Protein AF-A1A2U3-F1 (afdb_monomer_lite)

Radius of gyration: 28.82 Å; chains: 1; bounding box: 92×33×74 Å

Secondary structure (DSSP, 8-state):
-B-TTS-B--GGG-EEEEEESSTT--EEEEEE-TTS-EEEEEEEETTEEEEEESS-SS-BPPPPPPSTTGGGS-TTSHHHHHHHHHHHHHHHHHTTSSSTTSSSSSSSSSS-S---------------

Structure (mmCIF, N/CA/C/O backbone):
data_AF-A1A2U3-F1
#
_entry.id   AF-A1A2U3-F1
#
loop_
_atom_site.group_PDB
_atom_site.id
_atom_site.type_symbol
_atom_site.label_atom_id
_atom_site.label_alt_id
_atom_site.label_comp_id
_atom_site.label_asym_id
_atom_site.label_entity_id
_atom_site.label_seq_id
_atom_site.pdbx_PDB_ins_code
_atom_site.Cartn_x
_atom_site.Cartn_y
_atom_site.Cartn_z
_atom_site.occupancy
_atom_site.B_iso_or_equiv
_atom_site.auth_seq_id
_atom_site.auth_comp_id
_atom_site.auth_asym_id
_atom_site.auth_atom_id
_atom_site.pdbx_PDB_model_num
ATOM 1 N N . MET A 1 1 ? 8.516 1.704 -14.943 1.00 82.62 1 MET A N 1
ATOM 2 C CA . MET A 1 1 ? 8.820 0.518 -14.104 1.00 82.62 1 MET A CA 1
ATOM 3 C C . MET A 1 1 ? 8.653 -0.740 -14.934 1.00 82.62 1 MET A C 1
ATOM 5 O O . MET A 1 1 ? 7.966 -0.674 -15.946 1.00 82.62 1 MET A O 1
ATOM 9 N N . ILE A 1 2 ? 9.273 -1.858 -14.547 1.00 82.31 2 ILE A N 1
ATOM 10 C CA . ILE A 1 2 ? 9.143 -3.138 -15.261 1.00 82.31 2 ILE A CA 1
ATOM 11 C C . ILE A 1 2 ? 8.589 -4.203 -14.323 1.00 82.31 2 ILE A C 1
ATOM 13 O O . ILE A 1 2 ? 9.096 -4.385 -13.219 1.00 82.31 2 ILE A O 1
ATOM 17 N N . ASP A 1 3 ? 7.559 -4.910 -14.772 1.00 78.94 3 ASP A N 1
ATOM 18 C CA . ASP A 1 3 ? 6.943 -5.984 -14.006 1.00 78.94 3 ASP A CA 1
ATOM 19 C C . ASP A 1 3 ? 7.721 -7.312 -14.057 1.00 78.94 3 ASP A C 1
ATOM 21 O O . ASP A 1 3 ? 8.640 -7.464 -14.853 1.00 78.94 3 ASP A O 1
ATOM 25 N N . ASP A 1 4 ? 7.326 -8.298 -13.246 1.00 75.00 4 ASP A N 1
ATOM 26 C CA . ASP A 1 4 ? 7.971 -9.626 -13.165 1.00 75.00 4 ASP A CA 1
ATOM 27 C C . ASP A 1 4 ? 8.093 -10.381 -14.515 1.00 75.00 4 ASP A C 1
ATOM 29 O O . ASP A 1 4 ? 9.001 -11.175 -14.731 1.00 75.00 4 ASP A O 1
ATOM 33 N N . ARG A 1 5 ? 7.216 -10.086 -15.477 1.00 78.06 5 ARG A N 1
ATOM 34 C CA . ARG A 1 5 ? 7.210 -10.610 -16.854 1.00 78.06 5 ARG A CA 1
ATOM 35 C C . ARG A 1 5 ? 7.943 -9.711 -17.855 1.00 78.06 5 ARG A C 1
ATOM 37 O O . ARG A 1 5 ? 7.835 -9.943 -19.058 1.00 78.06 5 ARG A O 1
ATOM 44 N N . GLY A 1 6 ? 8.626 -8.663 -17.407 1.00 78.50 6 GLY A N 1
ATOM 45 C CA . GLY A 1 6 ? 9.392 -7.774 -18.278 1.00 78.50 6 GLY A CA 1
ATOM 46 C C . GLY A 1 6 ? 8.570 -6.715 -19.021 1.00 78.50 6 GLY A C 1
ATOM 47 O O . GLY A 1 6 ? 9.098 -6.094 -19.940 1.00 78.50 6 GLY A O 1
ATOM 48 N N . ARG A 1 7 ? 7.291 -6.485 -18.676 1.00 82.25 7 ARG A N 1
ATOM 49 C CA . ARG A 1 7 ? 6.489 -5.431 -19.333 1.00 82.25 7 ARG A CA 1
ATOM 50 C C . ARG A 1 7 ? 6.588 -4.109 -18.585 1.00 82.25 7 ARG A C 1
ATOM 52 O O . ARG A 1 7 ? 6.584 -4.082 -17.354 1.00 82.25 7 ARG A O 1
ATOM 59 N N . ALA A 1 8 ? 6.648 -3.025 -19.352 1.00 85.31 8 ALA A N 1
ATOM 60 C CA . ALA A 1 8 ? 6.656 -1.676 -18.815 1.00 85.31 8 ALA A CA 1
ATOM 61 C C . ALA A 1 8 ? 5.263 -1.259 -18.329 1.00 85.31 8 ALA A C 1
ATOM 63 O O . ALA A 1 8 ? 4.263 -1.564 -18.978 1.00 85.31 8 ALA A O 1
ATOM 64 N N . PHE A 1 9 ? 5.230 -0.569 -17.193 1.00 87.12 9 PHE A N 1
ATOM 65 C CA . PHE A 1 9 ? 4.041 0.071 -16.635 1.00 87.12 9 PHE A CA 1
ATOM 66 C C . PHE A 1 9 ? 4.437 1.302 -15.806 1.00 87.12 9 PHE A C 1
ATOM 68 O O . PHE A 1 9 ? 5.592 1.415 -15.357 1.00 87.12 9 PHE A O 1
ATOM 75 N N . ASP A 1 10 ? 3.468 2.184 -15.577 1.00 88.69 10 ASP A N 1
ATOM 76 C CA . ASP A 1 10 ? 3.577 3.379 -14.748 1.00 88.69 10 ASP A CA 1
ATOM 77 C C . ASP A 1 10 ? 2.729 3.260 -13.471 1.00 88.69 10 ASP A C 1
ATOM 79 O O . ASP A 1 10 ? 1.816 2.442 -13.368 1.00 88.69 10 ASP A O 1
ATOM 83 N N . ILE A 1 11 ? 3.039 4.066 -12.450 1.00 88.44 11 ILE A N 1
ATOM 84 C CA . ILE A 1 11 ? 2.323 4.018 -11.163 1.00 88.44 11 ILE A CA 1
ATOM 85 C C . ILE A 1 11 ? 0.876 4.499 -11.330 1.00 88.44 11 ILE A C 1
ATOM 87 O O . ILE A 1 11 ? -0.009 4.087 -10.588 1.00 88.44 11 ILE A O 1
ATOM 91 N N . GLU A 1 12 ? 0.633 5.325 -12.350 1.00 89.75 12 GLU A N 1
ATOM 92 C CA . GLU A 1 12 ? -0.691 5.795 -12.758 1.00 89.75 12 GLU A CA 1
ATOM 93 C C . GLU A 1 12 ? -1.569 4.671 -13.327 1.00 89.75 12 GLU A C 1
ATOM 95 O O . GLU A 1 12 ? -2.792 4.763 -13.249 1.00 89.75 12 GLU A O 1
ATOM 100 N N . ASP A 1 13 ? -0.966 3.594 -13.846 1.00 90.38 13 ASP A N 1
ATOM 101 C CA . ASP A 1 13 ? -1.696 2.405 -14.296 1.00 90.38 13 ASP A CA 1
ATOM 102 C C . ASP A 1 13 ? -2.176 1.538 -13.120 1.00 90.38 13 ASP A C 1
ATOM 104 O O . ASP A 1 13 ? -2.966 0.614 -13.310 1.00 90.38 13 ASP A O 1
ATOM 108 N N . VAL A 1 14 ? -1.687 1.780 -11.899 1.00 91.38 14 VAL A N 1
ATOM 109 C CA . VAL A 1 14 ? -2.058 0.987 -10.724 1.00 91.38 14 VAL A CA 1
ATOM 110 C C . VAL A 1 14 ? -3.409 1.454 -10.189 1.00 91.38 14 VAL A C 1
ATOM 112 O O . VAL A 1 14 ? -3.545 2.512 -9.574 1.00 91.38 14 VAL A O 1
ATOM 115 N N . GLU A 1 15 ? -4.424 0.615 -10.361 1.00 92.44 15 GLU A N 1
ATOM 116 C CA . GLU A 1 15 ? -5.768 0.846 -9.854 1.00 92.44 15 GLU A CA 1
ATOM 117 C C . GLU A 1 15 ? -5.961 0.205 -8.473 1.00 92.44 15 GLU A C 1
ATOM 119 O O . GLU A 1 15 ? -5.708 -0.980 -8.260 1.00 92.44 15 GLU A O 1
ATOM 124 N N . MET A 1 16 ? -6.494 0.975 -7.521 1.00 93.12 16 MET A N 1
ATOM 125 C CA . MET A 1 16 ? -6.855 0.470 -6.192 1.00 93.12 16 MET A CA 1
ATOM 126 C C . MET A 1 16 ? -8.260 -0.139 -6.214 1.00 93.12 16 MET A C 1
ATOM 128 O O . MET A 1 16 ? -9.265 0.559 -6.032 1.00 93.12 16 MET A O 1
ATOM 132 N N . LYS A 1 17 ? -8.354 -1.455 -6.410 1.00 91.88 17 LYS A N 1
ATOM 133 C CA . LYS A 1 17 ? -9.631 -2.177 -6.442 1.00 91.88 17 LYS A CA 1
ATOM 134 C C . LYS A 1 17 ? -10.092 -2.556 -5.047 1.00 91.88 17 LYS A C 1
ATOM 136 O O . LYS A 1 17 ? -9.334 -3.075 -4.242 1.00 91.88 17 LYS A O 1
ATOM 141 N N . THR A 1 18 ? -11.368 -2.313 -4.749 1.00 89.19 18 THR A N 1
ATOM 142 C CA . THR A 1 18 ? -11.948 -2.734 -3.466 1.00 89.19 18 THR A CA 1
ATOM 143 C C . THR A 1 18 ? -12.213 -4.234 -3.487 1.00 89.19 18 THR A C 1
ATOM 145 O O . THR A 1 18 ? -12.956 -4.718 -4.340 1.00 89.19 18 THR A O 1
ATOM 148 N N . THR A 1 19 ? -11.678 -4.941 -2.500 1.00 86.44 19 THR A N 1
ATOM 149 C CA . THR A 1 19 ? -11.862 -6.379 -2.303 1.00 86.44 19 THR A CA 1
ATOM 150 C C . THR A 1 19 ? -12.349 -6.671 -0.881 1.00 86.44 19 THR A C 1
ATOM 152 O O . THR A 1 19 ? -12.429 -5.784 -0.026 1.00 86.44 19 THR A O 1
ATOM 155 N N . ALA A 1 20 ? -12.705 -7.921 -0.602 1.00 83.00 20 ALA A N 1
ATOM 156 C CA . ALA A 1 20 ? -12.956 -8.379 0.760 1.00 83.00 20 ALA A CA 1
ATOM 157 C C . ALA A 1 20 ? -11.697 -9.078 1.282 1.00 83.00 20 ALA A C 1
ATOM 159 O O . ALA A 1 20 ? -11.219 -10.011 0.643 1.00 83.00 20 ALA A O 1
ATOM 160 N N . ALA A 1 21 ? -11.189 -8.669 2.451 1.00 77.19 21 ALA A N 1
ATOM 161 C CA . ALA A 1 21 ? -9.975 -9.261 3.032 1.00 77.19 21 ALA A CA 1
ATOM 162 C C . ALA A 1 21 ? -10.105 -10.786 3.252 1.00 77.19 21 ALA A C 1
ATOM 164 O O . ALA A 1 21 ? -9.136 -11.533 3.169 1.00 77.19 21 ALA A O 1
ATOM 165 N N . TRP A 1 22 ? -11.328 -11.251 3.518 1.00 76.94 22 TRP A N 1
ATOM 166 C CA . TRP A 1 22 ? -11.735 -12.656 3.515 1.00 76.94 22 TRP A CA 1
ATOM 167 C C . TRP A 1 22 ? -13.231 -12.750 3.202 1.00 76.94 22 TRP A C 1
ATOM 169 O O . TRP A 1 22 ? -13.919 -11.736 3.066 1.00 76.94 22 TRP A O 1
ATOM 179 N N . ARG A 1 23 ? -13.774 -13.969 3.097 1.00 76.25 23 ARG A N 1
ATOM 180 C CA . ARG A 1 23 ? -15.201 -14.182 2.810 1.00 76.25 23 ARG A CA 1
ATOM 181 C C . ARG A 1 23 ? -16.073 -13.490 3.870 1.00 76.25 23 ARG A C 1
ATOM 183 O O . ARG A 1 23 ? -16.059 -13.893 5.028 1.00 76.25 23 ARG A O 1
ATOM 190 N N . ASN A 1 24 ? -16.838 -12.477 3.453 1.00 76.94 24 ASN A N 1
ATOM 191 C CA . ASN A 1 24 ? -17.626 -11.580 4.319 1.00 76.94 24 ASN A CA 1
ATOM 192 C C . ASN A 1 24 ? -16.800 -10.768 5.339 1.00 76.94 24 ASN A C 1
ATOM 194 O O . ASN A 1 24 ? -17.325 -10.347 6.368 1.00 76.94 24 ASN A O 1
ATOM 198 N N . GLY A 1 25 ? -15.511 -10.574 5.073 1.00 77.62 25 GLY A N 1
ATOM 199 C CA . GLY A 1 25 ? -14.617 -9.760 5.883 1.00 77.62 25 GLY A CA 1
ATOM 200 C C . GLY A 1 25 ? -14.742 -8.257 5.615 1.00 77.62 25 GLY A C 1
ATOM 201 O O . GLY A 1 25 ? -15.536 -7.825 4.775 1.00 77.62 25 GLY A O 1
ATOM 202 N N . PRO A 1 26 ? -13.950 -7.442 6.328 1.00 83.19 26 PRO A N 1
ATOM 203 C CA . PRO A 1 26 ? -13.873 -6.011 6.103 1.00 83.19 26 PRO A CA 1
ATOM 204 C C . PRO A 1 26 ? -13.321 -5.695 4.705 1.00 83.19 26 PRO A C 1
ATOM 206 O O . PRO A 1 26 ? -12.670 -6.522 4.056 1.00 83.19 26 PRO A O 1
ATOM 209 N N . ARG A 1 27 ? -13.607 -4.475 4.239 1.00 87.62 27 ARG A N 1
ATOM 210 C CA . ARG A 1 27 ? -13.146 -3.983 2.936 1.00 87.62 27 ARG A CA 1
ATOM 211 C C . ARG A 1 27 ? -11.627 -3.816 2.947 1.00 87.62 27 ARG A C 1
ATOM 213 O O . ARG A 1 27 ? -11.111 -3.043 3.748 1.00 87.62 27 ARG A O 1
ATOM 220 N N . ALA A 1 28 ? -10.961 -4.511 2.039 1.00 90.50 28 ALA A N 1
ATOM 221 C CA . ALA A 1 28 ? -9.553 -4.357 1.700 1.00 90.50 28 ALA A CA 1
ATOM 222 C C . ALA A 1 28 ? -9.420 -3.742 0.299 1.00 90.50 28 ALA A C 1
ATOM 224 O O . ALA A 1 28 ? -10.418 -3.509 -0.391 1.00 90.50 28 ALA A O 1
ATOM 225 N N . PHE A 1 29 ? -8.190 -3.453 -0.105 1.00 92.44 29 PHE A N 1
ATOM 226 C CA . PHE A 1 29 ? -7.856 -2.914 -1.411 1.00 92.44 29 PHE A CA 1
ATOM 227 C C . PHE A 1 29 ? -6.704 -3.698 -2.019 1.00 92.44 29 PHE A C 1
ATOM 229 O O . PHE A 1 29 ? -5.719 -3.968 -1.341 1.00 92.44 29 PHE A O 1
ATOM 236 N N . ASP A 1 30 ? -6.828 -4.016 -3.296 1.00 93.56 30 ASP A N 1
ATOM 237 C CA . ASP A 1 30 ? -5.779 -4.641 -4.086 1.00 93.56 30 ASP A CA 1
ATOM 238 C C . ASP A 1 30 ? -5.252 -3.602 -5.076 1.00 93.56 30 ASP A C 1
ATOM 240 O O . ASP A 1 30 ? -6.035 -2.938 -5.758 1.00 93.56 30 ASP A O 1
ATOM 244 N N . ALA A 1 31 ? -3.932 -3.442 -5.130 1.00 93.62 31 ALA A N 1
ATOM 245 C CA . ALA A 1 31 ? -3.259 -2.632 -6.134 1.00 93.62 31 ALA A CA 1
ATOM 246 C C . ALA A 1 31 ? -3.118 -3.480 -7.401 1.00 93.62 31 ALA A C 1
ATOM 248 O O . ALA A 1 31 ? -2.261 -4.362 -7.463 1.00 93.62 31 ALA A O 1
ATOM 249 N N . GLU A 1 32 ? -3.986 -3.260 -8.383 1.00 93.19 32 GLU A N 1
ATOM 250 C CA . GLU A 1 32 ? -4.082 -4.069 -9.597 1.00 93.19 32 GLU A CA 1
ATOM 251 C C . GLU A 1 32 ? -3.700 -3.253 -10.834 1.00 93.19 32 GLU A C 1
ATOM 253 O O . GLU A 1 32 ? -4.073 -2.095 -10.974 1.00 93.19 32 GLU A O 1
ATOM 258 N N . LEU A 1 33 ? -2.959 -3.870 -11.749 1.00 91.56 33 LEU A N 1
ATOM 259 C CA . LEU A 1 33 ? -2.677 -3.316 -13.072 1.00 91.56 33 LEU A CA 1
ATOM 260 C C . LEU A 1 33 ? -3.844 -3.563 -14.041 1.00 91.56 33 LEU A C 1
ATOM 262 O O . LEU A 1 33 ? -4.590 -4.526 -13.851 1.00 91.56 33 LEU A O 1
ATOM 266 N N . PRO A 1 34 ? -3.946 -2.819 -15.160 1.00 88.00 34 PRO A N 1
ATOM 267 C CA . PRO A 1 34 ? -5.014 -2.991 -16.156 1.00 88.00 34 PRO A CA 1
ATOM 268 C C . PRO A 1 34 ? -5.068 -4.395 -16.782 1.00 88.00 34 PRO A C 1
ATOM 270 O O . PRO A 1 34 ? -6.103 -4.817 -17.291 1.00 88.00 34 PRO A O 1
ATOM 273 N N . ASP A 1 35 ? -3.966 -5.147 -16.724 1.00 87.06 35 ASP A N 1
ATOM 274 C CA . ASP A 1 35 ? -3.877 -6.547 -17.163 1.00 87.06 35 ASP A CA 1
ATOM 275 C C . ASP A 1 35 ? -4.504 -7.546 -16.163 1.00 87.06 35 ASP A C 1
ATOM 277 O O . ASP A 1 35 ? -4.548 -8.745 -16.429 1.00 87.06 35 ASP A O 1
ATOM 281 N N . GLY A 1 36 ? -4.976 -7.079 -15.001 1.00 88.44 36 GLY A N 1
ATOM 282 C CA . GLY A 1 36 ? -5.579 -7.905 -13.950 1.00 88.44 36 GLY A CA 1
ATOM 283 C C . GLY A 1 36 ? -4.581 -8.504 -12.957 1.00 88.44 36 GLY A C 1
ATOM 284 O O . GLY A 1 36 ? -4.936 -9.377 -12.166 1.00 88.44 36 GLY A O 1
ATOM 285 N N . ARG A 1 37 ? -3.311 -8.085 -12.997 1.00 89.81 37 ARG A N 1
ATOM 286 C CA . ARG A 1 37 ? -2.292 -8.555 -12.051 1.00 89.81 37 ARG A CA 1
ATOM 287 C C . ARG A 1 37 ? -2.273 -7.682 -10.806 1.00 89.81 37 ARG A C 1
ATOM 289 O O . ARG A 1 37 ? -2.119 -6.470 -10.914 1.00 89.81 37 ARG A O 1
ATOM 296 N N . VAL A 1 38 ? -2.296 -8.323 -9.644 1.00 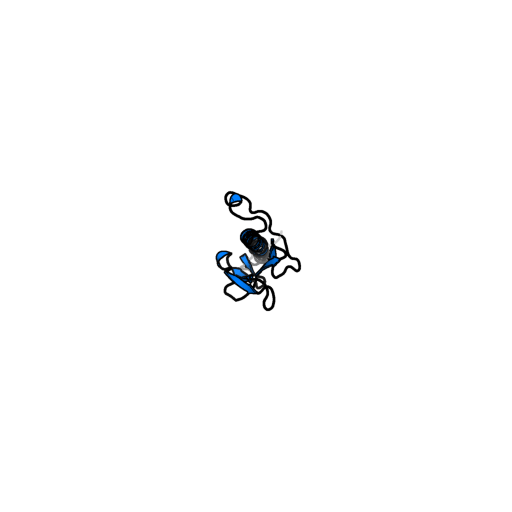91.94 38 VAL A N 1
ATOM 297 C CA . VAL A 1 38 ? -2.143 -7.658 -8.349 1.00 91.94 38 VAL A CA 1
ATOM 298 C C . VAL A 1 38 ? -0.659 -7.501 -8.004 1.00 91.94 38 VAL A C 1
ATOM 300 O O . VAL A 1 38 ? 0.110 -8.454 -8.119 1.00 91.94 38 VAL A O 1
ATOM 303 N N . LEU A 1 39 ? -0.260 -6.285 -7.636 1.00 92.12 39 LEU A N 1
ATOM 304 C CA . LEU A 1 39 ? 1.093 -5.920 -7.206 1.00 92.12 39 LEU A CA 1
ATOM 305 C C . LEU A 1 39 ? 1.222 -5.859 -5.682 1.00 92.12 39 LEU A C 1
ATOM 307 O O . LEU A 1 39 ? 2.320 -6.019 -5.148 1.00 92.12 39 LEU A O 1
ATOM 311 N N . GLY A 1 40 ? 0.112 -5.643 -4.982 1.00 93.06 40 GLY A N 1
ATOM 312 C CA . GLY A 1 40 ? 0.061 -5.684 -3.532 1.00 93.06 40 GLY A CA 1
ATOM 313 C C . GLY A 1 40 ? -1.337 -5.488 -2.976 1.00 93.06 40 GLY A C 1
ATOM 314 O O . GLY A 1 40 ? -2.309 -5.317 -3.711 1.00 93.06 40 GLY A O 1
ATOM 315 N N . HIS A 1 41 ? -1.425 -5.539 -1.655 1.00 93.50 41 HIS A N 1
ATOM 316 C CA . HIS A 1 41 ? -2.674 -5.580 -0.915 1.00 93.50 41 HIS A CA 1
ATOM 317 C C . HIS A 1 41 ? -2.621 -4.618 0.268 1.00 93.50 41 HIS A C 1
ATOM 319 O O . HIS A 1 41 ? -1.583 -4.459 0.907 1.00 93.50 41 HIS A O 1
ATOM 325 N N . VAL A 1 42 ? -3.767 -4.032 0.596 1.00 93.94 42 VAL A N 1
ATOM 326 C CA . VAL A 1 42 ? -3.983 -3.160 1.748 1.00 93.94 42 VAL A CA 1
ATOM 327 C C . VAL A 1 42 ? -5.223 -3.638 2.488 1.00 93.94 42 VAL A C 1
ATOM 329 O O . VAL A 1 42 ? -6.306 -3.710 1.907 1.00 93.94 42 VAL A O 1
ATOM 332 N N . MET A 1 43 ? -5.112 -3.948 3.776 1.00 92.75 43 MET A N 1
ATOM 333 C CA . MET A 1 43 ? -6.246 -4.448 4.554 1.00 92.75 43 MET A CA 1
ATOM 334 C C . MET A 1 43 ? -6.331 -3.820 5.943 1.00 92.75 43 MET A C 1
ATOM 336 O O . MET A 1 43 ? -5.305 -3.489 6.534 1.00 92.75 43 MET A O 1
ATOM 340 N N . PRO A 1 44 ? -7.542 -3.684 6.501 1.00 90.75 44 PRO A N 1
ATOM 341 C CA . PRO A 1 44 ? -7.698 -3.285 7.887 1.00 90.75 44 PRO A CA 1
ATOM 342 C C . PRO A 1 44 ? -7.433 -4.479 8.814 1.00 90.75 44 PRO A C 1
ATOM 344 O O . PRO A 1 44 ? -7.943 -5.581 8.593 1.00 90.75 44 PRO A O 1
ATOM 347 N N . TYR A 1 45 ? -6.685 -4.246 9.887 1.00 87.69 45 TYR A N 1
ATOM 348 C CA . TYR A 1 45 ? -6.370 -5.226 10.920 1.00 87.69 45 TYR A CA 1
ATOM 349 C C . TYR A 1 45 ? -6.333 -4.532 12.288 1.00 87.69 45 TYR A C 1
ATOM 351 O O . TYR A 1 45 ? -5.655 -3.531 12.442 1.00 87.69 45 TYR A O 1
ATOM 359 N N . GLU A 1 46 ? -7.104 -5.000 13.274 1.00 85.94 46 GLU A N 1
ATOM 360 C CA . GLU A 1 46 ? -7.114 -4.462 14.656 1.00 85.94 46 GLU A CA 1
ATOM 361 C C . GLU A 1 46 ? -7.174 -2.918 14.787 1.00 85.94 46 GLU A C 1
ATOM 363 O O . GLU A 1 46 ? -6.588 -2.331 15.693 1.00 85.94 46 GLU A O 1
ATOM 368 N N . GLY A 1 47 ? -7.898 -2.240 13.889 1.00 82.62 47 GLY A N 1
ATOM 369 C CA . GLY A 1 47 ? -8.071 -0.780 13.919 1.00 82.62 47 GLY A CA 1
ATOM 370 C C . GLY A 1 47 ? -6.973 0.030 13.221 1.00 82.62 47 GLY A C 1
ATOM 371 O O . GLY A 1 47 ? -7.101 1.249 13.155 1.00 82.62 47 GLY A O 1
ATOM 372 N N . ARG A 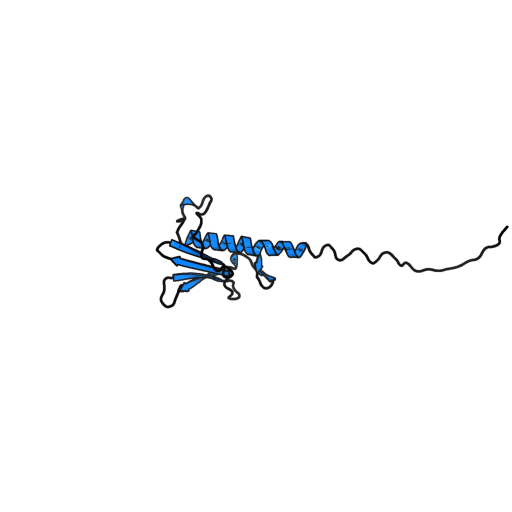1 48 ? -5.957 -0.627 12.653 1.00 89.12 48 ARG A N 1
ATOM 373 C CA . ARG A 1 48 ? -4.960 -0.028 11.754 1.00 89.12 48 ARG A CA 1
ATOM 374 C C . ARG A 1 48 ? -5.093 -0.593 10.345 1.00 89.12 48 ARG A C 1
ATOM 376 O O . ARG A 1 48 ? -5.795 -1.583 10.122 1.00 89.12 48 ARG A O 1
ATOM 383 N N . TRP A 1 49 ? -4.422 0.030 9.392 1.00 92.19 49 TRP A N 1
ATOM 384 C CA . TRP A 1 49 ? -4.292 -0.498 8.039 1.00 92.19 49 TRP A CA 1
ATOM 385 C C . TRP A 1 49 ? -2.914 -1.099 7.858 1.00 92.19 49 TRP A C 1
ATOM 387 O O . TRP A 1 49 ? -1.950 -0.512 8.309 1.00 92.19 49 TRP A O 1
ATOM 397 N N . LEU A 1 50 ? -2.830 -2.256 7.213 1.00 93.50 50 LEU A N 1
ATOM 398 C CA . LEU A 1 50 ? -1.578 -2.917 6.864 1.00 93.50 50 LEU A CA 1
ATOM 399 C C . LEU A 1 50 ? -1.457 -2.990 5.350 1.00 93.50 50 LEU A C 1
ATOM 401 O O . LEU A 1 50 ? -2.473 -3.062 4.651 1.00 93.50 50 LEU A O 1
ATOM 405 N N . TRP A 1 51 ? -0.227 -3.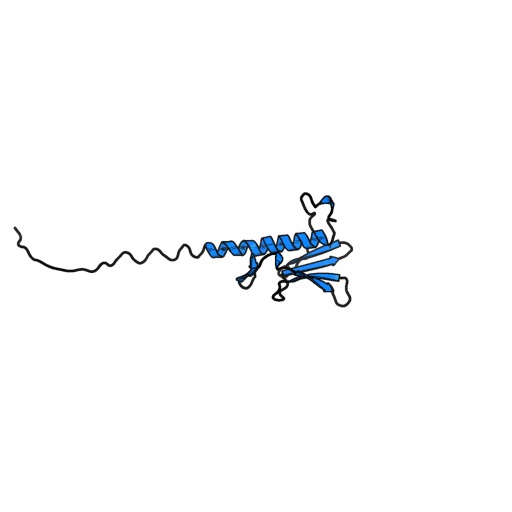019 4.853 1.00 93.94 51 TRP A N 1
ATOM 406 C CA . TRP A 1 51 ? 0.063 -3.197 3.436 1.00 93.94 51 TRP A CA 1
ATOM 407 C C . TRP A 1 51 ? 1.076 -4.321 3.215 1.00 93.94 51 TRP A C 1
ATOM 409 O O . TRP A 1 51 ? 1.852 -4.656 4.106 1.00 93.94 51 TRP A O 1
ATOM 419 N N . ARG A 1 52 ? 1.050 -4.936 2.034 1.00 94.06 52 ARG A N 1
ATOM 420 C CA . ARG A 1 52 ? 2.086 -5.873 1.582 1.00 94.06 52 ARG A CA 1
ATOM 421 C C . ARG A 1 52 ? 2.193 -5.866 0.066 1.00 94.06 52 ARG A C 1
ATOM 423 O O . ARG A 1 52 ? 1.185 -5.654 -0.614 1.00 94.06 52 ARG A O 1
ATOM 430 N N . LEU A 1 53 ? 3.365 -6.181 -0.469 1.00 93.00 53 LEU A N 1
ATOM 431 C CA . LEU A 1 53 ? 3.493 -6.544 -1.880 1.00 93.00 53 LEU A CA 1
ATOM 432 C C . LEU A 1 53 ? 2.928 -7.953 -2.109 1.00 93.00 53 LEU A C 1
ATOM 434 O O . LEU A 1 53 ? 2.855 -8.764 -1.191 1.00 93.00 53 LEU A O 1
ATOM 438 N N . SER A 1 54 ? 2.500 -8.259 -3.333 1.00 89.12 54 SER A N 1
ATOM 439 C CA . SER A 1 54 ? 1.986 -9.599 -3.658 1.00 89.12 54 SER A CA 1
ATOM 440 C C . SER A 1 54 ? 3.072 -10.679 -3.648 1.00 89.12 54 SER A C 1
ATOM 442 O O . SER A 1 54 ? 2.739 -11.852 -3.502 1.00 89.12 54 SER A O 1
ATOM 444 N N . ASP A 1 55 ? 4.338 -10.283 -3.791 1.00 83.62 55 ASP A N 1
ATOM 445 C CA . ASP A 1 55 ? 5.511 -11.163 -3.682 1.00 83.62 55 ASP A CA 1
ATOM 446 C C . ASP A 1 55 ? 6.005 -11.302 -2.228 1.00 83.62 55 ASP A C 1
ATOM 448 O O . ASP A 1 55 ? 6.733 -12.237 -1.899 1.00 83.62 55 ASP A O 1
ATOM 452 N N . ASP A 1 56 ? 5.568 -10.406 -1.335 1.00 87.69 56 ASP A N 1
ATOM 453 C CA . ASP A 1 56 ? 5.922 -10.436 0.082 1.00 87.69 56 ASP A CA 1
ATOM 454 C C . ASP A 1 56 ? 4.995 -11.349 0.889 1.00 87.69 56 ASP A C 1
ATOM 456 O O . ASP A 1 56 ? 3.777 -11.419 0.690 1.00 87.69 56 ASP A O 1
ATOM 460 N N . VAL A 1 57 ? 5.594 -12.046 1.854 1.00 83.56 57 VAL A N 1
ATOM 461 C CA . VAL A 1 57 ? 4.878 -12.953 2.763 1.00 83.56 57 VAL A CA 1
ATOM 462 C C . VAL A 1 57 ? 4.358 -12.204 3.992 1.00 83.56 57 VAL A C 1
ATOM 464 O O . VAL A 1 57 ? 3.324 -12.573 4.556 1.00 83.56 57 VAL A O 1
ATOM 467 N N . GLU A 1 58 ? 5.066 -11.156 4.408 1.00 90.38 58 GLU A N 1
ATOM 468 C CA . GLU A 1 58 ? 4.786 -10.407 5.628 1.00 90.38 58 GLU A CA 1
ATOM 469 C C . GLU A 1 58 ? 3.901 -9.186 5.356 1.00 90.38 58 GLU A C 1
ATOM 471 O O . GLU A 1 58 ? 3.874 -8.623 4.264 1.00 90.38 58 GLU A O 1
ATOM 476 N N . TRP A 1 59 ? 3.124 -8.802 6.369 1.00 92.56 59 TRP A N 1
ATOM 477 C CA . TRP A 1 59 ? 2.348 -7.566 6.356 1.00 92.56 59 TRP A CA 1
ATOM 478 C C . TRP A 1 59 ? 3.125 -6.481 7.090 1.00 92.56 59 TRP A C 1
ATOM 480 O O . TRP A 1 59 ? 3.640 -6.723 8.181 1.00 92.56 59 TRP A O 1
ATOM 490 N N . HIS A 1 60 ? 3.155 -5.287 6.514 1.00 92.06 60 HIS A N 1
ATOM 491 C CA . HIS A 1 60 ? 3.860 -4.135 7.053 1.00 92.06 60 HIS A CA 1
ATOM 492 C C . HIS A 1 60 ? 2.879 -3.109 7.618 1.00 92.06 60 HIS A C 1
ATOM 494 O O . HIS A 1 60 ? 1.834 -2.818 7.021 1.00 92.06 60 HIS A O 1
ATOM 500 N N . ASP A 1 61 ? 3.232 -2.544 8.772 1.00 92.19 61 ASP A N 1
ATOM 501 C CA . ASP A 1 61 ? 2.592 -1.336 9.274 1.00 92.19 61 ASP A CA 1
ATOM 502 C C . ASP A 1 61 ? 2.950 -0.139 8.358 1.00 92.19 61 ASP A C 1
ATOM 504 O O . ASP A 1 61 ? 4.043 -0.084 7.784 1.00 92.19 61 ASP A O 1
ATOM 508 N N . PRO A 1 62 ? 2.032 0.820 8.175 1.00 91.06 62 PRO A N 1
ATOM 509 C CA . PRO A 1 62 ? 2.268 2.018 7.390 1.00 91.06 62 PRO A CA 1
ATOM 510 C C . PRO A 1 62 ? 3.247 2.935 8.114 1.00 91.06 62 PRO A C 1
ATOM 512 O O . PRO A 1 62 ? 3.093 3.223 9.302 1.00 91.06 62 PRO A O 1
ATOM 515 N N . GLU A 1 63 ? 4.241 3.443 7.390 1.00 88.56 63 GLU A N 1
ATOM 516 C CA . GLU A 1 63 ? 5.073 4.510 7.924 1.00 88.56 63 GLU A CA 1
ATOM 517 C C . GLU A 1 63 ? 4.362 5.864 7.791 1.00 88.56 63 GLU A C 1
ATOM 519 O O . GLU A 1 63 ? 3.622 6.103 6.825 1.00 88.56 63 GLU A O 1
ATOM 524 N N . PRO A 1 64 ? 4.591 6.791 8.738 1.00 84.19 64 PRO A N 1
ATOM 525 C CA . PRO A 1 64 ? 4.048 8.135 8.649 1.00 84.19 64 PRO A CA 1
ATOM 526 C C . PRO A 1 64 ? 4.546 8.823 7.375 1.00 84.19 64 PRO A C 1
ATOM 528 O O . PRO A 1 64 ? 5.751 9.016 7.178 1.00 84.19 64 PRO A O 1
ATOM 531 N N . VAL A 1 65 ? 3.594 9.240 6.537 1.00 84.38 65 VAL A N 1
ATOM 532 C CA . VAL A 1 65 ? 3.867 9.978 5.300 1.00 84.38 65 VAL A CA 1
ATOM 533 C C . VAL A 1 65 ? 4.694 11.213 5.633 1.00 84.38 65 VAL A C 1
ATOM 535 O O . VAL A 1 65 ? 4.380 11.954 6.563 1.00 84.38 65 VAL A O 1
ATOM 538 N N . ARG A 1 66 ? 5.767 11.453 4.880 1.00 80.62 66 ARG A N 1
ATOM 539 C CA . ARG A 1 66 ? 6.643 12.613 5.079 1.00 80.62 66 ARG A CA 1
ATOM 540 C C . ARG A 1 66 ? 6.236 13.762 4.155 1.00 80.62 66 ARG A C 1
ATOM 542 O O . ARG A 1 66 ? 5.640 13.568 3.101 1.00 80.62 66 ARG A O 1
ATOM 549 N N . GLY A 1 67 ? 6.581 14.989 4.543 1.00 80.50 67 GLY A N 1
ATOM 550 C CA . GLY A 1 67 ? 6.377 16.181 3.713 1.00 80.50 67 GLY A CA 1
ATOM 551 C C . GLY A 1 67 ? 5.095 16.963 4.013 1.00 80.50 67 GLY A C 1
ATOM 552 O O . GLY A 1 67 ? 4.485 16.835 5.072 1.00 80.50 67 GLY A O 1
ATOM 553 N N . GLY A 1 68 ? 4.711 17.853 3.093 1.00 79.56 68 GLY A N 1
ATOM 554 C CA . GLY A 1 68 ? 3.674 18.866 3.337 1.00 79.56 68 GLY A CA 1
AT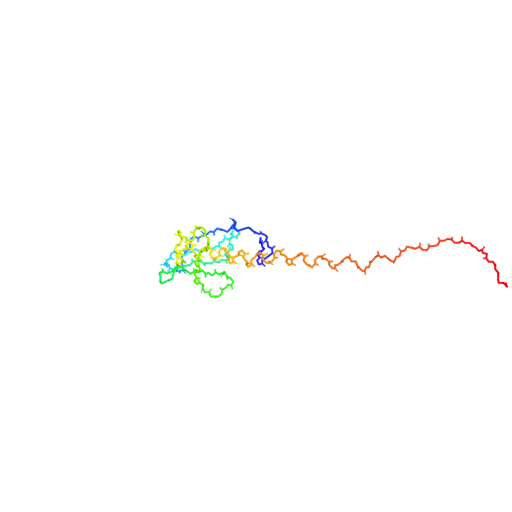OM 555 C C . GLY A 1 68 ? 2.280 18.301 3.629 1.00 79.56 68 GLY A C 1
ATOM 556 O O . GLY A 1 68 ? 1.523 18.918 4.384 1.00 79.56 68 GLY A O 1
ATOM 557 N N . ILE A 1 69 ? 1.978 17.122 3.077 1.00 80.50 69 ILE A N 1
ATOM 558 C CA . ILE A 1 69 ? 0.685 16.445 3.224 1.00 80.50 69 ILE A CA 1
ATOM 559 C C . ILE A 1 69 ? 0.580 15.584 4.487 1.00 80.50 69 ILE A C 1
ATOM 561 O O . ILE A 1 69 ? -0.529 15.248 4.882 1.00 80.50 69 ILE A O 1
ATOM 565 N N . ALA A 1 70 ? 1.701 15.294 5.157 1.00 83.06 70 ALA A N 1
ATOM 566 C CA . ALA A 1 70 ? 1.771 14.433 6.342 1.00 83.06 70 ALA A CA 1
ATOM 567 C C . ALA A 1 70 ? 0.746 14.801 7.422 1.00 83.06 70 ALA A C 1
ATOM 569 O O . ALA A 1 70 ? 0.144 13.944 8.052 1.00 83.06 70 ALA A O 1
ATOM 570 N N . ARG A 1 71 ? 0.507 16.105 7.606 1.00 82.94 71 ARG A N 1
ATOM 571 C CA . ARG A 1 71 ? -0.423 16.638 8.612 1.00 82.94 71 ARG A CA 1
ATOM 572 C C . ARG A 1 71 ? -1.898 16.293 8.361 1.00 82.94 71 ARG A C 1
ATOM 574 O O . ARG A 1 71 ? -2.720 16.560 9.229 1.00 82.94 71 ARG A O 1
ATOM 581 N N . PHE A 1 72 ? -2.229 15.827 7.160 1.00 81.75 72 PHE A N 1
ATOM 582 C CA . PHE A 1 72 ? -3.592 15.516 6.733 1.00 81.75 72 PHE A CA 1
ATOM 583 C C . PHE A 1 72 ? -3.840 14.014 6.611 1.00 81.75 72 PHE A C 1
ATOM 585 O O . PHE A 1 72 ? -4.960 13.626 6.304 1.00 81.75 72 PHE A O 1
ATOM 592 N N . ILE A 1 73 ? -2.810 13.193 6.818 1.00 85.75 73 ILE A N 1
ATOM 593 C CA . ILE A 1 73 ? -2.879 11.747 6.659 1.00 85.75 73 ILE A CA 1
ATOM 594 C C . ILE A 1 73 ? -2.710 11.103 8.029 1.00 85.75 73 ILE A C 1
ATOM 596 O O . ILE A 1 73 ? -1.710 11.335 8.709 1.00 85.75 73 ILE A O 1
ATOM 600 N N . ASP A 1 74 ? -3.679 10.281 8.422 1.00 85.44 74 ASP A N 1
ATOM 601 C CA . ASP A 1 74 ? -3.542 9.445 9.608 1.00 85.44 74 ASP A CA 1
ATOM 602 C C . ASP A 1 74 ? -2.409 8.424 9.389 1.00 85.44 74 ASP A C 1
ATOM 604 O O . ASP A 1 74 ? -2.448 7.691 8.396 1.00 85.44 74 ASP A O 1
ATOM 608 N N . PRO A 1 75 ? -1.406 8.349 10.285 1.00 82.62 75 PRO A N 1
ATOM 609 C CA . PRO A 1 75 ? -0.228 7.500 10.095 1.00 82.62 75 PRO A CA 1
ATOM 610 C C . PRO A 1 75 ? -0.576 6.007 10.086 1.00 82.62 75 PRO A C 1
ATOM 612 O O . PRO A 1 75 ? -0.050 5.275 9.263 1.00 82.62 75 PRO A O 1
ATOM 615 N N . ASP A 1 76 ? -1.525 5.579 10.921 1.00 84.06 76 ASP A N 1
ATOM 616 C CA . ASP A 1 76 ? -2.095 4.220 10.933 1.00 84.06 76 ASP A CA 1
ATOM 617 C C . ASP A 1 76 ? -3.295 4.066 9.975 1.00 84.06 76 ASP A C 1
ATOM 619 O O . ASP A 1 76 ? -4.008 3.054 9.967 1.00 84.06 76 ASP A O 1
ATOM 623 N N . GLY A 1 77 ? -3.571 5.119 9.206 1.00 87.62 77 GLY A N 1
ATOM 624 C CA . GLY A 1 77 ? -4.732 5.243 8.348 1.00 87.62 77 GLY A CA 1
ATOM 625 C C . GLY A 1 77 ? -4.589 4.509 7.023 1.00 87.62 77 GLY A C 1
ATOM 626 O O . GLY A 1 77 ? -3.514 4.095 6.585 1.00 87.62 77 GLY A O 1
ATOM 627 N N . ARG A 1 78 ? -5.726 4.405 6.334 1.00 89.50 78 ARG A N 1
ATOM 628 C CA . ARG A 1 78 ? -5.815 3.787 5.010 1.00 89.50 78 ARG A CA 1
ATOM 629 C C . ARG A 1 78 ? -4.900 4.477 4.005 1.00 89.50 78 ARG A C 1
ATOM 631 O O . ARG A 1 78 ? -4.225 3.803 3.235 1.00 89.50 78 ARG A O 1
ATOM 638 N N . GLU 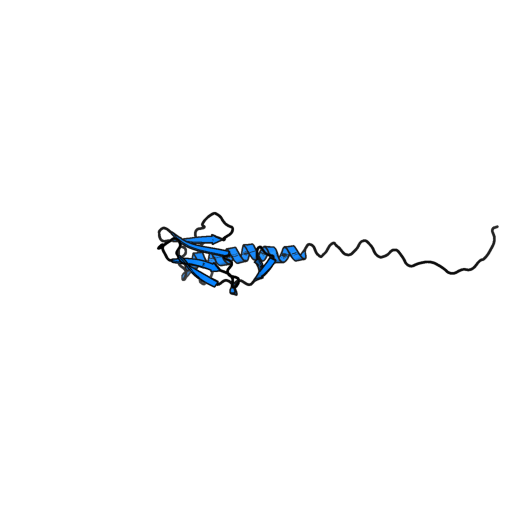A 1 79 ? -4.903 5.808 3.990 1.00 90.94 79 GLU A N 1
ATOM 639 C CA . GLU A 1 79 ? -4.099 6.575 3.040 1.00 90.94 79 GLU A CA 1
ATOM 640 C C . GLU A 1 79 ? -2.598 6.374 3.244 1.00 90.94 79 GLU A C 1
ATOM 642 O O . GLU A 1 79 ? -1.884 6.240 2.254 1.00 90.94 79 GLU A O 1
ATOM 647 N N . ALA A 1 80 ? -2.120 6.275 4.488 1.00 91.25 80 ALA A N 1
ATOM 648 C CA . ALA A 1 80 ? -0.716 5.976 4.744 1.00 91.25 80 ALA A CA 1
ATOM 649 C C . ALA A 1 80 ? -0.341 4.592 4.194 1.00 91.25 80 ALA A C 1
ATOM 651 O O . ALA A 1 80 ? 0.633 4.484 3.455 1.00 91.25 80 ALA A O 1
ATOM 652 N N . ALA A 1 81 ? -1.146 3.557 4.451 1.00 93.00 81 ALA A N 1
ATOM 653 C CA . ALA A 1 81 ? -0.892 2.211 3.928 1.00 93.00 81 ALA A CA 1
ATOM 6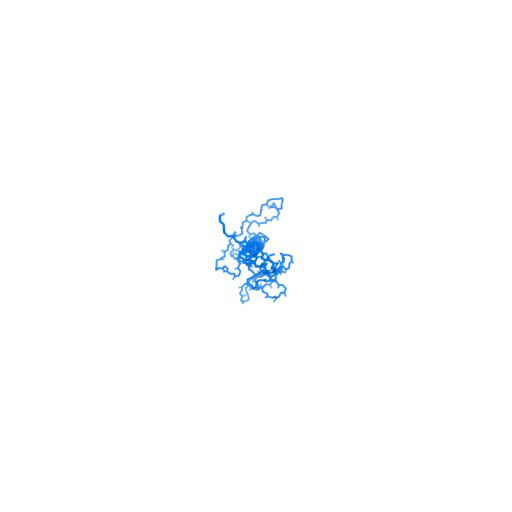54 C C . ALA A 1 81 ? -0.894 2.153 2.390 1.00 93.00 81 ALA A C 1
ATOM 656 O O . ALA A 1 81 ? -0.042 1.495 1.800 1.00 93.00 81 ALA A O 1
ATOM 657 N N . ILE A 1 82 ? -1.806 2.878 1.734 1.00 91.94 82 ILE A N 1
ATOM 658 C CA . ILE A 1 82 ? -1.844 2.973 0.267 1.00 91.94 82 ILE A CA 1
ATOM 659 C C . ILE A 1 82 ? -0.586 3.661 -0.271 1.00 91.94 82 ILE A C 1
ATOM 661 O O . ILE A 1 82 ? 0.019 3.160 -1.213 1.00 91.94 82 ILE A O 1
ATOM 665 N N . LEU A 1 83 ? -0.182 4.791 0.312 1.00 91.38 83 LEU A N 1
ATOM 666 C CA . LEU A 1 83 ? 0.992 5.536 -0.148 1.00 91.38 83 LEU A CA 1
ATOM 667 C C . LEU A 1 83 ? 2.286 4.740 0.049 1.00 91.38 83 LEU A C 1
ATOM 669 O O . LEU A 1 83 ? 3.091 4.671 -0.873 1.00 91.38 83 LEU A O 1
ATOM 673 N N . ASN A 1 84 ? 2.445 4.085 1.203 1.00 92.06 84 ASN A N 1
ATOM 674 C CA . ASN A 1 84 ? 3.580 3.198 1.464 1.00 92.06 84 ASN A CA 1
ATOM 675 C C . ASN A 1 84 ? 3.613 2.028 0.471 1.00 92.06 84 ASN A C 1
ATOM 677 O O . ASN A 1 84 ? 4.668 1.717 -0.073 1.00 92.06 84 ASN A O 1
ATOM 681 N N . LEU A 1 85 ? 2.458 1.417 0.172 1.00 93.38 85 LEU A N 1
ATOM 682 C CA . LEU A 1 85 ? 2.384 0.358 -0.832 1.00 93.38 85 LEU A CA 1
ATOM 683 C C . LEU A 1 85 ? 2.817 0.848 -2.220 1.00 93.38 85 LEU A C 1
ATOM 685 O O . LEU A 1 85 ? 3.584 0.167 -2.897 1.00 93.38 85 LEU A O 1
ATOM 689 N N . LEU A 1 86 ? 2.324 2.009 -2.657 1.00 91.88 86 LEU A N 1
ATOM 690 C CA . LEU A 1 86 ? 2.674 2.579 -3.960 1.00 91.88 86 LEU A CA 1
ATOM 691 C C . LEU A 1 86 ? 4.169 2.915 -4.044 1.00 91.88 86 LEU A C 1
ATOM 693 O O . LEU A 1 86 ? 4.800 2.599 -5.048 1.00 91.88 86 LEU A O 1
ATOM 697 N N . GLU A 1 87 ? 4.750 3.479 -2.984 1.00 90.69 87 GLU A N 1
ATOM 698 C CA . GLU A 1 87 ? 6.190 3.758 -2.899 1.00 90.69 87 GLU A CA 1
ATOM 699 C C . GLU A 1 87 ? 7.025 2.469 -2.927 1.00 90.69 87 GLU A C 1
ATOM 701 O O . GLU A 1 87 ? 8.055 2.404 -3.601 1.00 90.69 87 GLU A O 1
ATOM 706 N N . ALA A 1 88 ? 6.571 1.411 -2.251 1.00 91.25 88 ALA A N 1
ATOM 707 C CA . ALA A 1 88 ? 7.228 0.109 -2.281 1.00 91.25 88 ALA A CA 1
ATOM 708 C C . ALA A 1 88 ? 7.183 -0.524 -3.681 1.00 91.25 88 ALA A C 1
ATOM 710 O O . ALA A 1 88 ? 8.194 -1.054 -4.145 1.00 91.25 88 ALA A O 1
ATOM 711 N N . ILE A 1 89 ? 6.044 -0.428 -4.380 1.00 90.81 89 ILE A N 1
ATOM 712 C CA . ILE A 1 89 ? 5.909 -0.839 -5.786 1.00 90.81 89 ILE A CA 1
ATOM 713 C C . ILE A 1 89 ? 6.888 -0.036 -6.649 1.00 90.81 89 ILE A C 1
ATOM 715 O O . ILE A 1 89 ? 7.682 -0.620 -7.389 1.00 90.81 89 ILE A O 1
ATOM 719 N N . GLU A 1 90 ? 6.883 1.290 -6.524 1.00 89.38 90 GLU A N 1
ATOM 720 C CA . GLU A 1 90 ? 7.775 2.156 -7.287 1.00 89.38 90 GLU A CA 1
ATOM 721 C C . GLU A 1 90 ? 9.240 1.791 -7.040 1.00 89.38 90 GLU A C 1
ATOM 723 O O . GLU A 1 90 ? 9.981 1.549 -7.987 1.00 89.38 90 GLU A O 1
ATOM 728 N N . THR A 1 91 ? 9.651 1.626 -5.787 1.00 87.69 91 THR A N 1
ATOM 729 C CA . THR A 1 91 ? 11.024 1.257 -5.421 1.00 87.69 91 THR A CA 1
ATOM 730 C C . THR A 1 91 ? 11.418 -0.110 -5.988 1.00 87.69 91 THR A C 1
ATOM 732 O O . THR A 1 91 ? 12.491 -0.264 -6.577 1.00 87.69 91 THR A O 1
ATOM 735 N N . ARG A 1 92 ? 10.546 -1.115 -5.848 1.00 85.31 92 ARG A N 1
ATOM 736 C CA . ARG A 1 92 ? 10.836 -2.508 -6.217 1.00 85.31 92 ARG A CA 1
ATOM 737 C C . ARG A 1 92 ? 10.891 -2.735 -7.726 1.00 85.31 92 ARG A C 1
ATOM 739 O O . ARG A 1 92 ? 11.711 -3.538 -8.175 1.00 85.31 92 ARG A O 1
ATOM 746 N N . TYR A 1 93 ? 10.034 -2.055 -8.488 1.00 81.31 93 TYR A N 1
ATOM 747 C CA . TYR A 1 93 ? 9.899 -2.228 -9.939 1.00 81.31 93 TYR A CA 1
ATOM 748 C C . TYR A 1 93 ? 10.548 -1.094 -10.756 1.00 81.31 93 TYR A C 1
ATOM 750 O O . TYR A 1 93 ? 10.599 -1.175 -11.987 1.00 81.31 93 TYR A O 1
ATOM 758 N N . SER A 1 94 ? 11.071 -0.041 -10.114 1.00 73.88 94 SER A N 1
ATOM 759 C CA . SER A 1 94 ? 11.928 0.958 -10.781 1.00 73.88 94 SER A CA 1
ATOM 760 C C . SER A 1 94 ? 13.370 0.475 -10.930 1.00 73.88 94 SER A C 1
ATOM 762 O O . SER A 1 94 ? 14.010 0.793 -11.929 1.00 73.88 94 SER A O 1
ATOM 764 N N . ALA A 1 95 ? 13.876 -0.335 -9.992 1.00 55.75 95 ALA A N 1
ATOM 765 C CA . ALA A 1 95 ? 15.253 -0.844 -10.014 1.00 55.75 95 ALA A CA 1
ATOM 766 C C . ALA A 1 95 ? 15.543 -1.834 -11.164 1.00 55.75 95 ALA A C 1
ATOM 768 O O . ALA A 1 95 ? 16.694 -2.010 -11.552 1.00 55.75 95 ALA A O 1
ATOM 769 N N . SER A 1 96 ? 14.514 -2.455 -11.742 1.00 52.69 96 SER A N 1
ATOM 770 C CA . SER A 1 96 ? 14.623 -3.386 -12.874 1.00 52.69 96 SER A CA 1
ATOM 771 C C . SER A 1 96 ? 14.663 -2.700 -14.248 1.00 52.69 96 SER A C 1
ATOM 773 O O . SER A 1 96 ? 14.944 -3.361 -15.244 1.00 52.69 96 SER A O 1
ATOM 775 N N . GLY A 1 97 ? 14.415 -1.385 -14.327 1.00 48.56 97 GLY A N 1
ATOM 776 C CA . GLY A 1 97 ? 14.512 -0.618 -15.576 1.00 48.56 97 GLY A CA 1
ATOM 777 C C . GLY A 1 97 ? 15.942 -0.231 -15.967 1.00 48.56 97 GLY A C 1
ATOM 778 O O . GLY A 1 97 ? 16.200 0.018 -17.138 1.00 48.56 97 GLY A O 1
ATOM 779 N N . THR A 1 98 ? 16.877 -0.210 -15.014 1.00 46.91 98 THR A N 1
ATOM 780 C CA . THR A 1 98 ? 18.271 0.219 -15.228 1.00 46.91 98 THR A CA 1
ATOM 781 C C . THR A 1 98 ? 19.268 -0.929 -15.390 1.00 46.91 98 THR A C 1
ATOM 783 O O . THR A 1 98 ? 20.383 -0.690 -15.850 1.00 46.91 98 THR A O 1
ATOM 786 N N . ASP A 1 99 ? 18.898 -2.169 -15.056 1.00 49.97 99 ASP A N 1
ATOM 787 C CA . ASP A 1 99 ? 19.801 -3.325 -15.206 1.00 49.97 99 ASP A CA 1
ATOM 788 C C . ASP A 1 99 ? 19.804 -3.891 -16.641 1.00 49.97 99 ASP A C 1
ATOM 790 O O . ASP A 1 99 ? 20.790 -4.470 -17.084 1.00 49.97 99 ASP A O 1
ATOM 794 N N . MET A 1 100 ? 18.757 -3.620 -17.435 1.00 47.41 100 MET A N 1
ATOM 795 C CA . MET A 1 100 ? 18.723 -3.976 -18.864 1.00 47.41 100 MET A CA 1
ATOM 796 C C . MET A 1 100 ? 19.613 -3.076 -19.742 1.00 47.41 100 MET A C 1
ATOM 798 O O . MET A 1 100 ? 19.927 -3.447 -20.871 1.00 47.41 100 MET A O 1
ATOM 802 N N . GLU A 1 101 ? 20.062 -1.918 -19.242 1.00 48.25 101 GLU A N 1
ATOM 803 C CA . GLU A 1 101 ? 20.989 -1.033 -19.968 1.00 48.25 101 GLU A CA 1
ATOM 804 C C . GLU A 1 101 ? 22.473 -1.373 -19.730 1.00 48.25 101 GLU A C 1
ATOM 806 O O . GLU A 1 101 ? 23.339 -0.858 -20.437 1.00 48.25 101 GLU A O 1
ATOM 811 N N . ARG A 1 102 ? 22.801 -2.256 -18.774 1.00 46.75 102 ARG A N 1
ATOM 812 C CA . ARG A 1 102 ? 24.198 -2.615 -18.458 1.00 46.75 102 ARG A CA 1
ATOM 813 C C . ARG A 1 102 ? 24.741 -3.834 -19.205 1.00 46.75 102 ARG A C 1
ATOM 815 O O . ARG A 1 102 ? 25.953 -4.010 -19.196 1.00 46.75 102 ARG A O 1
ATOM 822 N N . ASP A 1 103 ? 23.899 -4.618 -19.878 1.00 48.78 103 ASP A N 1
ATOM 823 C CA . ASP A 1 103 ? 24.329 -5.840 -20.586 1.00 48.78 103 ASP A CA 1
ATOM 824 C C . ASP A 1 103 ? 24.423 -5.674 -22.122 1.00 48.78 103 ASP A C 1
ATOM 826 O O . ASP A 1 103 ? 25.015 -6.499 -22.808 1.00 48.78 103 ASP A O 1
ATOM 830 N N . MET A 1 104 ? 23.929 -4.568 -22.701 1.00 52.91 104 MET A N 1
ATOM 831 C CA . MET A 1 104 ? 24.090 -4.283 -24.146 1.00 52.91 104 MET A CA 1
ATOM 832 C C . MET A 1 104 ? 25.397 -3.551 -24.511 1.00 52.91 104 MET A C 1
ATOM 834 O O . MET A 1 104 ? 25.633 -3.268 -25.685 1.00 52.91 104 MET A O 1
ATOM 838 N N . GLY A 1 105 ? 26.261 -3.253 -23.533 1.00 48.72 105 GLY A N 1
ATOM 839 C CA . GLY A 1 105 ? 27.505 -2.497 -23.734 1.00 48.72 105 GLY A CA 1
ATOM 840 C C . GLY A 1 105 ? 28.768 -3.318 -24.035 1.00 48.72 105 GLY A C 1
ATOM 841 O O . GLY A 1 105 ? 29.766 -2.727 -24.436 1.00 48.72 105 GLY A O 1
ATOM 842 N N . GLU A 1 106 ? 28.756 -4.647 -23.868 1.00 49.19 106 GLU A N 1
ATOM 843 C CA . GLU A 1 106 ? 29.983 -5.476 -23.918 1.00 49.19 106 GLU A CA 1
ATOM 844 C C . GLU A 1 106 ? 30.048 -6.498 -25.073 1.00 49.19 106 GLU A C 1
ATOM 846 O O . GLU A 1 106 ? 30.964 -7.314 -25.120 1.00 49.19 106 GLU A O 1
ATOM 851 N N . ALA A 1 107 ? 29.136 -6.447 -26.052 1.00 50.16 107 ALA A N 1
ATOM 852 C CA . ALA A 1 107 ? 29.080 -7.446 -27.134 1.00 50.16 107 ALA A CA 1
ATOM 853 C C . ALA A 1 107 ? 29.551 -6.974 -28.527 1.00 50.16 107 ALA A C 1
ATOM 855 O O . ALA A 1 107 ? 29.434 -7.734 -29.487 1.00 50.16 107 ALA A O 1
ATOM 856 N N . PHE A 1 108 ? 30.096 -5.761 -28.679 1.00 50.94 108 PHE A N 1
ATOM 857 C CA . PHE A 1 108 ? 30.543 -5.271 -29.995 1.00 50.94 108 PHE A CA 1
ATOM 858 C C . PHE A 1 108 ? 31.840 -4.461 -29.958 1.00 50.94 108 PHE A C 1
ATOM 860 O O . PHE A 1 108 ? 31.837 -3.308 -30.361 1.00 50.94 108 PHE A O 1
ATOM 867 N N . THR A 1 109 ? 32.958 -5.064 -29.541 1.00 56.00 109 THR A N 1
ATOM 868 C CA . THR A 1 109 ? 34.281 -4.737 -30.119 1.00 56.00 109 THR A CA 1
ATOM 869 C C . THR A 1 109 ? 35.338 -5.735 -29.648 1.00 56.00 109 THR A C 1
ATOM 871 O O . THR A 1 109 ? 36.111 -5.418 -28.758 1.00 56.00 109 THR A O 1
ATOM 874 N N . ASP A 1 110 ? 35.387 -6.936 -30.233 1.00 46.69 110 ASP A N 1
ATOM 875 C CA . ASP A 1 110 ? 36.664 -7.671 -30.348 1.00 46.69 110 ASP A CA 1
ATOM 876 C C . ASP A 1 110 ? 36.626 -8.756 -31.442 1.00 46.69 110 ASP A C 1
ATOM 878 O O . ASP A 1 110 ? 37.000 -9.895 -31.207 1.00 46.69 110 ASP A O 1
ATOM 882 N N . ALA A 1 111 ? 36.106 -8.454 -32.640 1.00 49.78 111 ALA A N 1
ATOM 883 C CA . ALA A 1 111 ? 36.274 -9.335 -33.808 1.00 49.78 111 ALA A CA 1
ATOM 884 C C . ALA A 1 111 ? 35.785 -8.687 -35.117 1.00 49.78 111 ALA A C 1
ATOM 886 O O . ALA A 1 111 ? 34.847 -9.210 -35.697 1.00 49.78 111 ALA A O 1
ATOM 887 N N . ASP A 1 112 ? 36.364 -7.565 -35.578 1.00 50.06 112 ASP A N 1
ATOM 888 C CA . ASP A 1 112 ? 36.399 -7.244 -37.029 1.00 50.06 112 ASP A CA 1
ATOM 889 C C . ASP A 1 112 ? 37.281 -6.015 -37.373 1.00 50.06 112 ASP A C 1
ATOM 891 O O . ASP A 1 112 ? 36.791 -4.998 -37.841 1.00 50.06 112 ASP A O 1
ATOM 895 N N . ILE A 1 113 ? 38.600 -6.054 -37.139 1.00 48.75 113 ILE A N 1
ATOM 896 C CA . ILE A 1 113 ? 39.564 -5.234 -37.919 1.00 48.75 113 ILE A CA 1
ATOM 897 C C . ILE A 1 113 ? 40.813 -6.089 -38.176 1.00 48.75 113 ILE A C 1
ATOM 899 O O . ILE A 1 113 ? 41.915 -5.777 -37.742 1.00 48.75 113 ILE A O 1
ATOM 903 N N . MET A 1 114 ? 40.638 -7.235 -38.826 1.00 49.97 114 MET A N 1
ATOM 904 C CA . MET A 1 114 ? 41.731 -8.026 -39.405 1.00 49.97 114 MET A CA 1
ATOM 905 C C . MET A 1 114 ? 41.153 -8.839 -40.563 1.00 49.97 114 MET A C 1
ATOM 907 O O . MET A 1 114 ? 40.895 -10.026 -40.421 1.00 49.97 114 MET A O 1
ATOM 911 N N . THR A 1 115 ? 40.899 -8.184 -41.700 1.00 46.53 115 THR A N 1
ATOM 912 C CA . THR A 1 115 ? 41.162 -8.745 -43.038 1.00 46.53 115 THR A CA 1
ATOM 913 C C . THR A 1 115 ? 40.816 -7.719 -44.124 1.00 46.53 115 THR A C 1
ATOM 915 O O . THR A 1 115 ? 39.661 -7.440 -44.431 1.00 46.53 115 THR A O 1
ATOM 918 N N . GLY A 1 116 ? 41.852 -7.111 -44.695 1.00 39.06 116 GLY A N 1
ATOM 919 C CA . GLY A 1 116 ? 41.802 -6.429 -45.983 1.00 39.06 116 GLY A CA 1
ATOM 920 C C . GLY A 1 116 ? 42.771 -7.159 -46.899 1.00 39.06 116 GLY A C 1
ATOM 921 O O . GLY A 1 116 ? 43.976 -6.953 -46.803 1.00 39.06 116 GLY A O 1
ATOM 922 N N . VAL A 1 117 ? 42.219 -8.075 -47.688 1.00 52.22 117 VAL A N 1
ATOM 923 C CA . VAL A 1 117 ? 42.876 -9.005 -48.614 1.00 52.22 117 VAL A CA 1
ATOM 924 C C . VAL A 1 117 ? 43.841 -8.330 -49.607 1.00 52.22 117 VAL A C 1
ATOM 926 O O . VAL A 1 117 ? 43.496 -7.386 -50.309 1.00 52.22 117 VAL A O 1
ATOM 929 N N . GLU A 1 118 ? 45.053 -8.880 -49.590 1.00 54.41 118 GLU A N 1
ATOM 930 C CA . GLU A 1 118 ? 46.053 -9.202 -50.623 1.00 54.41 118 GLU A CA 1
ATOM 931 C C . GLU A 1 118 ? 45.840 -8.854 -52.125 1.00 54.41 118 GLU A C 1
ATOM 933 O O . GLU A 1 118 ? 44.784 -9.082 -52.708 1.00 54.41 118 GLU A O 1
ATOM 938 N N . ASP A 1 119 ? 46.989 -8.495 -52.730 1.00 43.62 119 ASP A N 1
ATOM 939 C CA . ASP A 1 119 ? 47.525 -8.864 -54.065 1.00 43.62 119 ASP A CA 1
ATOM 940 C C . ASP A 1 119 ? 47.484 -7.864 -55.249 1.00 43.62 119 ASP A C 1
ATOM 942 O O . ASP A 1 119 ? 46.426 -7.547 -55.787 1.00 43.62 119 ASP A O 1
ATOM 946 N N . ALA A 1 120 ? 48.687 -7.432 -55.690 1.00 42.69 120 ALA A N 1
ATOM 947 C CA . ALA A 1 120 ? 49.148 -7.472 -57.096 1.00 42.69 120 ALA A CA 1
ATOM 948 C C . ALA A 1 120 ? 50.603 -6.939 -57.278 1.00 42.69 120 ALA A C 1
ATOM 950 O O . ALA A 1 120 ? 50.849 -5.736 -57.273 1.00 42.69 120 ALA A O 1
ATOM 951 N N . THR A 1 121 ? 51.547 -7.877 -57.453 1.00 49.47 121 THR A N 1
ATOM 952 C CA . THR A 1 121 ? 52.687 -7.931 -58.416 1.00 49.47 121 THR A CA 1
ATOM 953 C C . THR A 1 121 ? 53.542 -6.686 -58.757 1.00 49.47 121 THR A C 1
ATOM 955 O O . THR A 1 121 ? 53.046 -5.737 -59.352 1.00 49.47 121 THR A O 1
ATOM 958 N N . ASP A 1 122 ? 54.873 -6.775 -58.608 1.00 44.16 122 ASP A N 1
ATOM 959 C CA . ASP A 1 122 ? 55.811 -7.057 -59.725 1.00 44.16 122 ASP A CA 1
ATOM 960 C C . ASP A 1 122 ? 57.289 -7.024 -59.275 1.00 44.16 122 ASP A C 1
ATOM 962 O O . ASP A 1 122 ? 57.693 -6.337 -58.339 1.00 44.16 122 ASP A O 1
ATOM 966 N N . ALA A 1 123 ? 58.081 -7.850 -59.948 1.00 49.78 123 ALA A N 1
ATOM 967 C CA . ALA A 1 123 ? 59.432 -8.261 -59.638 1.00 49.78 123 ALA A CA 1
ATOM 968 C C . ALA A 1 123 ? 60.516 -7.200 -59.897 1.00 49.78 123 ALA A C 1
ATOM 970 O O . ALA A 1 123 ? 60.604 -6.593 -60.958 1.00 49.78 123 ALA A O 1
ATOM 971 N N . SER A 1 124 ? 61.469 -7.114 -58.971 1.00 44.38 124 SER A N 1
ATOM 972 C CA . SER A 1 124 ? 62.889 -6.801 -59.209 1.00 44.38 124 SER A CA 1
ATOM 973 C C . SER A 1 124 ? 63.613 -7.139 -57.903 1.00 44.38 124 SER A C 1
ATOM 975 O O . SER A 1 124 ? 63.217 -6.677 -56.846 1.00 44.38 124 SER A O 1
ATOM 977 N N . GLY A 1 125 ? 64.612 -8.004 -57.819 1.00 39.41 125 GLY A N 1
ATOM 978 C CA . GLY A 1 125 ? 65.670 -8.276 -58.770 1.00 39.41 125 GLY A CA 1
ATOM 979 C C . GLY A 1 125 ? 66.974 -8.273 -57.971 1.00 39.41 125 GLY A C 1
ATOM 980 O O . GLY A 1 125 ? 67.529 -7.219 -57.714 1.00 39.41 125 GLY A O 1
ATOM 981 N N . VAL A 1 126 ? 67.412 -9.476 -57.598 1.00 44.84 126 VAL A N 1
ATOM 982 C CA . VAL A 1 126 ? 68.794 -9.916 -57.343 1.00 44.84 126 VAL A CA 1
ATOM 983 C C . VAL A 1 126 ? 69.609 -9.343 -56.164 1.00 44.84 126 VAL A C 1
ATOM 985 O O . VAL A 1 126 ? 69.852 -8.156 -55.992 1.00 44.84 126 VAL A O 1
ATOM 988 N N . THR A 1 127 ? 70.117 -10.305 -55.400 1.00 41.56 127 THR A N 1
ATOM 989 C CA . THR A 1 127 ? 71.170 -10.266 -54.387 1.00 41.56 127 THR A CA 1
ATOM 990 C C . THR A 1 127 ? 72.526 -9.842 -54.965 1.00 41.56 127 THR A C 1
ATOM 992 O O . THR A 1 127 ? 72.980 -10.463 -55.928 1.00 41.56 127 THR A O 1
ATOM 995 N N . ARG A 1 128 ? 73.220 -8.895 -54.319 1.00 41.81 128 ARG A N 1
ATOM 996 C CA . ARG A 1 128 ? 74.635 -9.014 -53.909 1.00 41.81 128 ARG A CA 1
ATOM 997 C C . ARG A 1 128 ? 75.044 -7.878 -52.978 1.00 41.81 128 ARG A C 1
ATOM 999 O O . ARG A 1 128 ? 74.727 -6.718 -53.307 1.00 41.81 128 ARG A O 1
#

Organism: Bifidobacterium adolescentis (strain ATCC 15703 / DSM 20083 / NCTC 11814 / E194a) (NCBI:txid367928)

Foldseek 3Di:
DADPVGDDDDLVQFDWDWDAPDDPHDIKTFRAGPVGDTQWIWDDDPNFIWIDGPPDPDIHQFAQDDDDCSVVDDRRDRVSRVVSSSVVSCVVRVVVVPVVVVPVPPDPPDDPDPDDDDDDDDDDDDDD

Sequence (128 aa):
MIDDRGRAFDIEDVEMKTTAAWRNGPRAFDAELPDGRVLGHVMPYEGRWLWRLSDDVEWHDPEPVRGGIARFIDPDGREAAILNLLEAIETRYSASGTDMERDMGEAFTDADIMTGVEDATDASGVTR

pLDDT: mean 76.88, std 18.08, range [39.06, 94.06]